Protein AF-A0A1C6BMK8-F1 (afdb_monomer_lite)

Sequence (116 aa):
MISALIILVTLNIQQNPQFNIRFGVPFLPELLAKIIIGIGSIIISYGYLRQLKWGFWGMVVESGYFFLVCITQLIVIETWKVPIGITFYHGLVIIYTFFHHKDFEVFNKGEVKIVK

Radius of gyration: 16.12 Å; chains: 1; bounding box: 50×25×40 Å

Foldseek 3Di:
DVVLVVLVVCLVPADVVQCCVLLVNVVDDSNVVSVVLSVLVVVLCVCVVVLEPSNLVSLLVNLVSQLVSQVCCCVPPPPDNDPVVSNVVSVVSNVVSVVCVCSHPVNVVPDPPPPD

pLDDT: mean 84.8, std 12.3, range [39.19, 95.62]

Structure (mmCIF, N/CA/C/O backbone):
data_AF-A0A1C6BMK8-F1
#
_entry.id   AF-A0A1C6BMK8-F1
#
loop_
_atom_site.group_PDB
_atom_site.id
_atom_site.type_symbol
_atom_site.label_atom_id
_atom_site.label_alt_id
_atom_site.label_comp_id
_atom_site.label_asym_id
_atom_site.label_entity_id
_atom_site.label_seq_id
_atom_site.pdbx_PDB_ins_code
_atom_site.Cartn_x
_atom_site.Cartn_y
_atom_site.Cartn_z
_atom_site.occupancy
_atom_site.B_iso_or_equiv
_atom_site.auth_seq_id
_atom_site.auth_comp_id
_atom_site.auth_asym_id
_atom_site.auth_atom_id
_atom_site.pdbx_PDB_model_num
ATOM 1 N N . MET A 1 1 ? -2.990 6.036 1.483 1.00 74.31 1 MET A N 1
ATOM 2 C CA . MET A 1 1 ? -3.482 7.199 0.694 1.00 74.31 1 MET A CA 1
ATOM 3 C C . MET A 1 1 ? -2.389 7.908 -0.113 1.00 74.31 1 MET A C 1
ATOM 5 O O . MET A 1 1 ? -2.515 7.966 -1.328 1.00 74.31 1 MET A O 1
ATOM 9 N N . ILE A 1 2 ? -1.310 8.419 0.501 1.00 80.19 2 ILE A N 1
ATOM 10 C CA . ILE A 1 2 ? -0.252 9.159 -0.230 1.00 80.19 2 ILE A CA 1
ATOM 11 C C . ILE A 1 2 ? 0.423 8.288 -1.303 1.00 80.19 2 ILE A C 1
ATOM 13 O O . ILE A 1 2 ? 0.576 8.724 -2.441 1.00 80.19 2 ILE A O 1
ATOM 17 N N . SER A 1 3 ? 0.750 7.031 -0.985 1.00 80.56 3 SER A N 1
ATOM 18 C CA . SER A 1 3 ? 1.327 6.089 -1.957 1.00 80.56 3 SER A CA 1
ATOM 19 C C . SER A 1 3 ? 0.418 5.856 -3.167 1.00 80.56 3 SER A C 1
ATOM 21 O O . SER A 1 3 ? 0.907 5.815 -4.290 1.00 80.56 3 SER A O 1
ATOM 23 N N . ALA A 1 4 ? -0.900 5.790 -2.959 1.00 86.44 4 ALA A N 1
ATOM 24 C CA . ALA A 1 4 ? -1.873 5.642 -4.038 1.00 86.44 4 ALA A CA 1
ATOM 25 C C . ALA A 1 4 ? -1.848 6.837 -4.999 1.00 86.44 4 ALA A C 1
ATOM 27 O O . ALA A 1 4 ? -1.821 6.657 -6.212 1.00 86.44 4 ALA A O 1
ATOM 28 N N . LEU A 1 5 ? -1.801 8.058 -4.455 1.00 85.56 5 LEU A N 1
ATOM 29 C CA . LEU A 1 5 ? -1.717 9.280 -5.255 1.00 85.56 5 LEU A CA 1
ATOM 30 C C . LEU A 1 5 ? -0.429 9.312 -6.082 1.00 85.56 5 LEU A C 1
ATOM 32 O O . LEU A 1 5 ? -0.480 9.596 -7.275 1.00 85.56 5 LEU A O 1
ATOM 36 N N . ILE A 1 6 ? 0.709 8.950 -5.482 1.00 85.12 6 ILE A N 1
ATOM 37 C CA . ILE A 1 6 ? 1.991 8.864 -6.198 1.00 85.12 6 ILE A CA 1
ATOM 38 C C . ILE A 1 6 ? 1.901 7.852 -7.350 1.00 85.12 6 ILE A C 1
ATOM 40 O O . ILE A 1 6 ? 2.336 8.141 -8.464 1.00 85.12 6 ILE A O 1
ATOM 44 N N . ILE A 1 7 ? 1.308 6.680 -7.117 1.00 86.56 7 ILE A N 1
ATOM 45 C CA . ILE A 1 7 ? 1.131 5.654 -8.155 1.00 86.56 7 ILE A CA 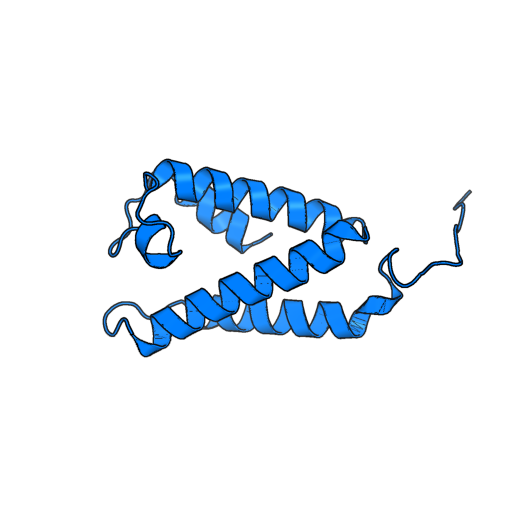1
ATOM 46 C C . ILE A 1 7 ? 0.250 6.176 -9.298 1.00 86.56 7 ILE A C 1
ATOM 48 O O . ILE A 1 7 ? 0.608 6.021 -10.465 1.00 86.56 7 ILE A O 1
ATOM 52 N N . LEU A 1 8 ? -0.860 6.846 -8.982 1.00 86.25 8 LEU A N 1
ATOM 53 C CA . LEU A 1 8 ? -1.785 7.371 -9.989 1.00 86.25 8 LEU A CA 1
ATOM 54 C C . LEU A 1 8 ? -1.187 8.517 -10.816 1.00 86.25 8 LEU A C 1
ATOM 56 O O . LEU A 1 8 ? -1.388 8.572 -12.027 1.00 86.25 8 LEU A O 1
ATOM 60 N N . VAL A 1 9 ? -0.398 9.400 -10.203 1.00 87.62 9 VAL A N 1
ATOM 61 C CA . VAL A 1 9 ? 0.294 10.481 -10.929 1.00 87.62 9 VAL A CA 1
ATOM 62 C C . VAL A 1 9 ? 1.406 9.928 -11.833 1.00 87.62 9 VAL A C 1
ATOM 64 O O . VAL A 1 9 ? 1.743 10.533 -12.847 1.00 87.62 9 VAL A O 1
ATOM 67 N N . THR A 1 10 ? 1.948 8.749 -11.517 1.00 87.94 10 THR A N 1
ATOM 68 C CA . THR A 1 10 ? 3.027 8.105 -12.286 1.00 87.94 10 THR A CA 1
ATOM 69 C C . THR A 1 10 ? 2.552 7.004 -13.244 1.00 87.94 10 THR A C 1
ATOM 71 O O . THR A 1 10 ? 3.373 6.218 -13.733 1.00 87.94 10 THR A O 1
ATOM 74 N N . LEU A 1 11 ? 1.252 6.947 -13.572 1.00 90.31 11 LEU A N 1
ATOM 75 C CA . LEU A 1 11 ? 0.681 5.915 -14.454 1.00 90.31 11 LEU A CA 1
ATOM 76 C C . LEU A 1 11 ? 1.403 5.822 -15.802 1.00 90.31 11 LEU A C 1
ATOM 78 O O . LEU A 1 11 ? 1.805 4.729 -16.198 1.00 90.31 11 LEU A O 1
ATOM 82 N N . ASN A 1 12 ? 1.628 6.964 -16.456 1.00 89.38 12 ASN A N 1
ATOM 83 C CA . ASN A 1 12 ? 2.257 7.029 -17.778 1.00 89.38 12 ASN A CA 1
ATOM 84 C C . ASN A 1 12 ? 3.795 7.127 -17.736 1.00 89.38 12 ASN A C 1
ATOM 86 O O . ASN A 1 12 ? 4.433 7.344 -18.762 1.00 89.38 12 ASN A O 1
ATOM 90 N N . ILE A 1 13 ? 4.404 7.011 -16.552 1.00 88.25 13 ILE A N 1
ATOM 91 C CA . ILE A 1 13 ? 5.859 7.085 -16.382 1.00 88.25 13 ILE A CA 1
ATOM 92 C C . ILE A 1 13 ? 6.400 5.668 -16.257 1.00 88.25 13 ILE A C 1
ATOM 94 O O . ILE A 1 13 ? 6.149 5.000 -15.254 1.00 88.25 13 ILE A O 1
ATOM 98 N N . GLN A 1 14 ? 7.160 5.212 -17.247 1.00 84.12 14 GLN A N 1
ATOM 99 C CA . GLN A 1 14 ? 7.813 3.910 -17.180 1.00 84.12 14 GLN A CA 1
ATOM 100 C C . GLN A 1 14 ? 8.933 3.935 -16.136 1.00 84.12 14 GLN A C 1
ATOM 102 O O . GLN A 1 14 ? 9.771 4.840 -16.126 1.00 84.12 14 GLN A O 1
ATOM 107 N N . GLN A 1 15 ? 8.937 2.954 -15.238 1.00 81.69 15 GLN A N 1
ATOM 108 C CA . GLN A 1 15 ? 9.946 2.862 -14.185 1.00 81.69 15 GLN A CA 1
ATOM 109 C C . GLN A 1 15 ? 11.084 1.915 -14.586 1.00 81.69 15 GLN A C 1
ATOM 111 O O . GLN A 1 15 ? 10.871 0.941 -15.305 1.00 81.69 15 GLN A O 1
ATOM 116 N N . ASN A 1 16 ? 12.301 2.186 -14.102 1.00 81.81 16 ASN A N 1
ATOM 117 C CA . ASN A 1 16 ? 13.441 1.277 -14.245 1.00 81.81 16 ASN A CA 1
ATOM 118 C C . ASN A 1 16 ? 14.073 0.966 -12.870 1.00 81.81 16 ASN A C 1
ATOM 120 O O . ASN A 1 16 ? 14.660 1.872 -12.272 1.00 81.81 16 ASN A O 1
ATOM 124 N N . PRO A 1 17 ? 13.949 -0.261 -12.318 1.00 81.88 17 PRO A N 1
ATOM 125 C CA . PRO A 1 17 ? 13.211 -1.405 -12.877 1.00 81.88 17 PRO A CA 1
ATOM 126 C C . PRO A 1 17 ? 11.691 -1.170 -12.962 1.00 81.88 17 PRO A C 1
ATOM 128 O O . PRO A 1 17 ? 11.175 -0.254 -12.327 1.00 81.88 17 PRO A O 1
ATOM 131 N N . GLN A 1 18 ? 10.974 -1.981 -13.745 1.00 88.69 18 GLN A N 1
ATOM 132 C CA . GLN A 1 18 ? 9.527 -1.818 -13.948 1.00 88.69 18 GLN A CA 1
ATOM 133 C C . GLN A 1 18 ? 8.738 -1.979 -1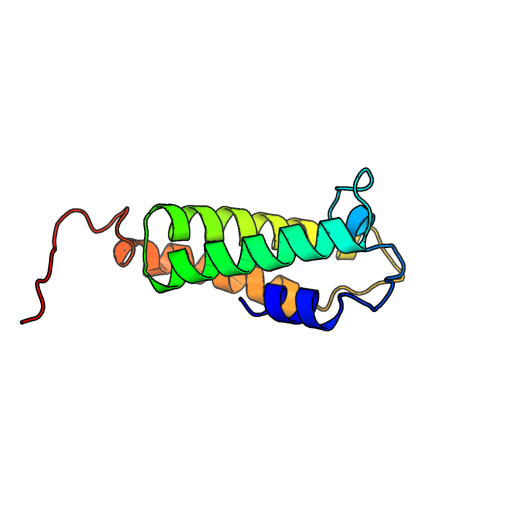2.637 1.00 88.69 18 GLN A C 1
ATOM 135 O O . GLN A 1 18 ? 9.095 -2.781 -11.768 1.00 88.69 18 GLN A O 1
ATOM 140 N N . PHE A 1 19 ? 7.641 -1.229 -12.495 1.00 88.62 19 PHE A N 1
ATOM 141 C CA . PHE A 1 19 ? 6.826 -1.208 -11.272 1.00 88.62 19 PHE A CA 1
ATOM 142 C C . PHE A 1 19 ? 6.270 -2.592 -10.892 1.00 88.62 1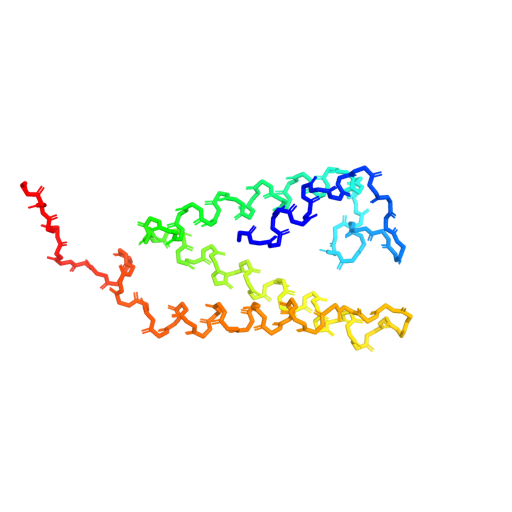9 PHE A C 1
ATOM 144 O O . PHE A 1 19 ? 6.337 -2.996 -9.738 1.00 88.62 19 PHE A O 1
ATOM 151 N N . ASN A 1 20 ? 5.768 -3.359 -11.856 1.00 91.44 20 ASN A N 1
ATOM 152 C CA . ASN A 1 20 ? 5.255 -4.715 -11.635 1.00 91.44 20 ASN A CA 1
ATOM 153 C C . ASN A 1 20 ? 6.321 -5.672 -11.060 1.00 91.44 20 ASN A C 1
ATOM 155 O O . ASN A 1 20 ? 6.022 -6.447 -10.155 1.00 91.44 20 ASN A O 1
ATOM 159 N N . ILE A 1 21 ? 7.570 -5.584 -11.528 1.00 89.12 21 ILE A N 1
ATOM 160 C CA . ILE A 1 21 ? 8.692 -6.394 -11.022 1.00 89.12 21 ILE A CA 1
ATOM 161 C C . ILE A 1 21 ? 9.032 -5.978 -9.589 1.00 89.12 21 ILE A C 1
ATOM 163 O O . ILE A 1 21 ? 9.155 -6.820 -8.702 1.00 89.12 21 ILE A O 1
ATOM 167 N N . ARG A 1 22 ? 9.115 -4.666 -9.345 1.00 85.12 22 ARG A N 1
ATOM 168 C CA . ARG A 1 22 ? 9.384 -4.073 -8.025 1.00 85.12 22 ARG A CA 1
ATOM 169 C C . ARG A 1 22 ? 8.378 -4.485 -6.954 1.00 85.12 22 ARG A C 1
ATOM 171 O O . ARG A 1 22 ? 8.747 -4.586 -5.788 1.00 85.12 22 ARG A O 1
ATOM 178 N N . PHE A 1 23 ? 7.129 -4.693 -7.357 1.00 87.31 23 PHE A N 1
ATOM 179 C CA . PHE A 1 23 ? 6.014 -5.078 -6.495 1.00 87.31 23 PHE A CA 1
ATOM 180 C C . PHE A 1 23 ? 5.739 -6.598 -6.520 1.00 87.31 23 PHE A C 1
ATOM 182 O O . PHE A 1 23 ? 4.744 -7.063 -5.972 1.00 87.31 23 PHE A O 1
ATOM 189 N N . GLY A 1 24 ? 6.615 -7.412 -7.120 1.00 87.56 24 GLY A N 1
ATOM 190 C CA . GLY A 1 24 ? 6.498 -8.876 -7.073 1.00 87.56 24 GLY A CA 1
ATOM 191 C C . GLY A 1 24 ? 5.338 -9.454 -7.892 1.00 87.56 24 GLY A C 1
ATOM 192 O O . GLY A 1 24 ? 4.927 -10.588 -7.662 1.00 87.56 24 GLY A O 1
ATOM 193 N N . VAL A 1 25 ? 4.825 -8.701 -8.867 1.00 91.75 25 VAL A N 1
ATOM 194 C CA . VAL A 1 25 ? 3.760 -9.122 -9.792 1.00 91.75 25 VAL A CA 1
ATOM 195 C C . VAL A 1 25 ? 4.224 -9.065 -11.257 1.00 91.75 25 VAL A C 1
ATOM 197 O O . VAL A 1 25 ? 3.555 -8.459 -12.094 1.00 91.75 25 VAL A O 1
ATOM 200 N N . PRO A 1 26 ? 5.364 -9.693 -11.621 1.00 92.19 26 PRO A N 1
ATOM 201 C CA . PRO A 1 26 ? 5.965 -9.556 -12.954 1.00 92.19 26 PRO A CA 1
ATOM 202 C C . PRO A 1 26 ? 5.077 -10.088 -14.091 1.00 92.19 26 PRO A C 1
ATOM 204 O O . PRO A 1 26 ? 5.258 -9.706 -15.241 1.00 92.19 26 PRO A O 1
ATOM 207 N N . PHE A 1 27 ? 4.103 -10.945 -13.773 1.00 92.31 27 PHE A N 1
ATOM 208 C CA . PHE A 1 27 ? 3.145 -11.507 -14.726 1.00 92.31 27 PHE A CA 1
ATOM 209 C C . PHE A 1 27 ? 2.079 -10.502 -15.199 1.00 92.31 27 PHE A C 1
ATOM 211 O O . PHE A 1 27 ? 1.385 -10.774 -16.176 1.00 92.31 27 PHE A O 1
ATOM 218 N N . LEU A 1 28 ? 1.927 -9.353 -14.526 1.00 93.56 28 LEU A N 1
ATOM 219 C CA . LEU A 1 28 ? 1.007 -8.292 -14.939 1.00 93.56 28 LEU A CA 1
ATOM 220 C C . LEU A 1 28 ? 1.737 -7.200 -15.733 1.00 93.56 28 LEU A C 1
ATOM 222 O O . LEU A 1 28 ? 2.851 -6.824 -15.356 1.00 93.56 28 LEU A O 1
ATOM 226 N N . PRO A 1 29 ? 1.101 -6.608 -16.764 1.00 94.12 29 PRO A N 1
ATOM 227 C CA . PRO A 1 29 ? 1.591 -5.381 -17.386 1.00 94.12 29 PRO A CA 1
ATOM 228 C C . PRO A 1 29 ? 1.761 -4.256 -16.356 1.00 94.12 29 PRO A C 1
ATOM 230 O O . PRO A 1 29 ? 0.919 -4.092 -15.470 1.00 94.12 29 PRO A O 1
ATOM 233 N N . GLU A 1 30 ? 2.811 -3.441 -16.499 1.00 92.50 30 GLU A N 1
ATOM 234 C CA . GLU A 1 30 ? 3.159 -2.386 -15.533 1.00 92.50 30 GLU A CA 1
ATOM 235 C C . GLU A 1 30 ? 1.985 -1.440 -15.239 1.00 92.50 30 GLU A C 1
ATOM 237 O O . GLU A 1 30 ? 1.670 -1.171 -14.079 1.00 92.50 30 GLU A O 1
ATOM 242 N N . LEU A 1 31 ? 1.304 -0.977 -16.292 1.00 93.38 31 LEU A N 1
ATOM 243 C CA . LEU A 1 31 ? 0.154 -0.083 -16.173 1.00 93.38 31 LEU A CA 1
ATOM 244 C C . LEU A 1 31 ? -0.983 -0.726 -15.370 1.00 93.38 31 LEU A C 1
ATOM 246 O O . LEU A 1 31 ? -1.556 -0.089 -14.490 1.00 93.38 31 LEU A O 1
ATOM 250 N N . LEU A 1 32 ? -1.281 -1.999 -15.640 1.00 93.81 32 LEU A N 1
ATOM 251 C CA . LEU A 1 32 ? -2.349 -2.718 -14.953 1.00 93.81 32 LEU A CA 1
ATOM 252 C C . LEU A 1 32 ? -2.008 -2.924 -13.471 1.00 93.81 32 LEU A C 1
ATOM 254 O O . LEU A 1 32 ? -2.857 -2.688 -12.613 1.00 93.81 32 LEU A O 1
ATOM 258 N N . ALA A 1 33 ? -0.758 -3.279 -13.162 1.00 93.81 33 ALA A N 1
ATOM 259 C CA . ALA A 1 33 ? -0.283 -3.400 -11.786 1.00 93.81 33 ALA A CA 1
ATOM 260 C C . ALA A 1 33 ? -0.421 -2.073 -11.016 1.00 93.81 33 ALA A C 1
ATOM 262 O O . ALA A 1 33 ? -0.931 -2.066 -9.895 1.00 93.81 33 ALA A O 1
ATOM 263 N N . LYS A 1 34 ? -0.040 -0.941 -11.627 1.00 93.31 34 LYS A N 1
ATOM 264 C CA . LYS A 1 34 ? -0.209 0.394 -11.024 1.00 93.31 34 LYS A CA 1
ATOM 265 C C . LYS A 1 34 ? -1.672 0.733 -10.764 1.00 93.31 34 LYS A C 1
ATOM 267 O O . LYS A 1 34 ? -1.989 1.224 -9.686 1.00 93.31 34 LYS A O 1
ATOM 272 N N . ILE A 1 35 ? -2.559 0.469 -11.724 1.00 93.75 35 ILE A N 1
ATOM 273 C CA . ILE A 1 35 ? -3.994 0.744 -11.578 1.00 93.75 35 ILE A CA 1
ATOM 274 C C . ILE A 1 35 ? -4.582 -0.082 -10.431 1.00 93.75 35 ILE A C 1
ATOM 276 O O . ILE A 1 35 ? -5.236 0.479 -9.555 1.00 93.75 35 ILE A O 1
ATOM 280 N N . ILE A 1 36 ? -4.315 -1.391 -10.398 1.00 93.88 36 ILE A N 1
ATOM 281 C CA . ILE A 1 36 ? -4.847 -2.293 -9.367 1.00 93.88 36 ILE A CA 1
ATOM 282 C C . ILE A 1 36 ? -4.351 -1.879 -7.981 1.00 93.88 36 ILE A C 1
ATOM 284 O O . ILE A 1 36 ? -5.160 -1.714 -7.068 1.00 93.88 36 ILE A O 1
ATOM 288 N N . ILE A 1 37 ? -3.040 -1.674 -7.827 1.00 93.00 37 ILE A N 1
ATOM 289 C CA . ILE A 1 37 ? -2.451 -1.298 -6.537 1.00 93.00 37 ILE A CA 1
ATOM 290 C C . ILE A 1 37 ? -2.944 0.092 -6.121 1.00 93.00 37 ILE A C 1
ATOM 292 O O . ILE A 1 37 ? -3.394 0.262 -4.994 1.00 93.00 37 ILE A O 1
ATOM 296 N N . GLY A 1 38 ? -2.951 1.071 -7.029 1.00 93.31 38 GLY A N 1
ATOM 297 C CA . GLY A 1 38 ? -3.416 2.429 -6.745 1.00 93.31 38 GLY A CA 1
ATOM 298 C C . GLY A 1 38 ? -4.885 2.489 -6.314 1.00 93.31 38 GLY A C 1
ATOM 299 O O . GLY A 1 38 ? -5.200 3.109 -5.298 1.00 93.31 38 GLY A O 1
ATOM 300 N N . ILE A 1 39 ? -5.786 1.818 -7.039 1.00 94.00 39 ILE A N 1
ATOM 301 C CA . ILE A 1 39 ? -7.214 1.755 -6.684 1.00 94.00 39 ILE A CA 1
ATOM 302 C C . ILE A 1 39 ? -7.409 0.982 -5.376 1.00 94.00 39 ILE A C 1
ATOM 304 O O . ILE A 1 39 ? -8.136 1.449 -4.497 1.00 94.00 39 ILE A O 1
ATOM 308 N N . GLY A 1 40 ? -6.736 -0.161 -5.212 1.00 94.56 40 GLY A N 1
ATOM 309 C CA . GLY A 1 40 ? -6.791 -0.957 -3.985 1.00 94.56 40 GLY A CA 1
ATOM 310 C C . GLY A 1 40 ? -6.394 -0.143 -2.754 1.00 94.56 40 GLY A C 1
ATOM 311 O O . GLY A 1 40 ? -7.132 -0.108 -1.770 1.00 94.56 40 GLY A O 1
ATOM 312 N N . SER A 1 41 ? -5.297 0.608 -2.850 1.00 94.31 41 SER A N 1
ATOM 313 C CA . SER A 1 41 ? -4.834 1.517 -1.801 1.00 94.31 41 SER A CA 1
ATOM 314 C C . SER A 1 41 ? -5.849 2.613 -1.456 1.00 94.31 41 SER A C 1
ATOM 316 O O . SER A 1 41 ? -5.973 2.994 -0.290 1.00 94.31 41 SER A O 1
ATOM 318 N N . ILE A 1 42 ? -6.592 3.145 -2.435 1.00 94.62 42 ILE A N 1
ATOM 319 C CA . ILE A 1 42 ? -7.662 4.128 -2.180 1.00 94.62 42 ILE A CA 1
ATOM 320 C C . ILE A 1 42 ? -8.815 3.482 -1.417 1.00 94.62 42 ILE A C 1
ATOM 322 O O . ILE A 1 42 ? -9.275 4.050 -0.427 1.00 94.62 42 ILE A O 1
ATOM 326 N N . ILE A 1 43 ? -9.258 2.299 -1.845 1.00 95.38 43 ILE A N 1
ATOM 327 C CA . ILE A 1 43 ? -10.351 1.568 -1.193 1.00 95.38 43 ILE A CA 1
ATOM 328 C C . ILE A 1 43 ? -9.986 1.277 0.266 1.00 95.38 43 ILE A C 1
ATOM 330 O O . ILE A 1 43 ? -10.760 1.595 1.168 1.00 95.38 43 ILE A O 1
ATOM 334 N N . ILE A 1 44 ? -8.784 0.750 0.514 1.00 95.62 44 ILE A N 1
ATOM 335 C CA . ILE A 1 44 ? -8.282 0.485 1.869 1.00 95.62 44 ILE A CA 1
ATOM 336 C C . ILE A 1 44 ? -8.219 1.775 2.689 1.00 95.62 44 ILE A C 1
ATOM 338 O O . ILE A 1 44 ? -8.720 1.814 3.813 1.00 95.62 44 ILE A O 1
ATOM 342 N N . SER A 1 45 ? -7.685 2.854 2.110 1.00 94.38 45 SER A N 1
ATOM 343 C CA . SER A 1 45 ? -7.616 4.159 2.777 1.00 94.38 45 SER A CA 1
ATOM 344 C C . SER A 1 45 ? -9.003 4.685 3.156 1.00 94.38 45 SER A C 1
ATOM 346 O O . SER A 1 45 ? -9.167 5.219 4.250 1.00 94.38 45 SER A O 1
ATOM 348 N N . TYR A 1 46 ? -10.012 4.511 2.298 1.00 94.56 46 TYR A N 1
ATOM 349 C CA . TYR A 1 46 ? -11.393 4.885 2.609 1.00 94.56 46 TYR A CA 1
ATOM 350 C C . TYR A 1 46 ? -11.928 4.102 3.812 1.00 94.56 46 TYR A C 1
ATOM 352 O O . TYR A 1 46 ? -12.450 4.702 4.751 1.00 94.56 46 TYR A O 1
ATOM 360 N N . GLY A 1 47 ? -11.757 2.777 3.819 1.00 93.44 47 GLY A N 1
ATOM 361 C CA . GLY A 1 47 ? -12.174 1.945 4.948 1.00 93.44 47 GLY A CA 1
ATOM 362 C C . GLY A 1 47 ? -11.462 2.323 6.243 1.00 93.44 47 GLY A C 1
ATOM 363 O O . GLY A 1 47 ? -12.082 2.351 7.303 1.00 93.44 47 GLY A O 1
ATOM 364 N N . TYR A 1 48 ? -10.173 2.643 6.151 1.00 94.06 48 TYR A N 1
ATOM 365 C CA . TYR A 1 48 ? -9.351 3.058 7.281 1.00 94.06 48 TYR A CA 1
ATOM 366 C C . TYR A 1 48 ? -9.800 4.401 7.867 1.00 94.06 48 TYR A C 1
ATOM 368 O O . TYR A 1 48 ? -9.982 4.507 9.076 1.00 94.06 48 TYR A O 1
ATOM 376 N N . LEU A 1 49 ? -10.058 5.407 7.022 1.00 92.56 49 LEU A N 1
ATOM 377 C CA . LEU A 1 49 ? -10.579 6.715 7.448 1.00 92.56 49 LEU A CA 1
ATOM 378 C C . LEU A 1 49 ? -11.975 6.613 8.070 1.00 92.56 49 LEU A C 1
ATOM 380 O O . LEU A 1 49 ? -12.315 7.379 8.965 1.00 92.56 49 LEU A O 1
ATOM 384 N N . ARG A 1 50 ? -12.778 5.656 7.604 1.00 92.94 50 ARG A N 1
ATOM 385 C CA . ARG A 1 50 ? -14.083 5.315 8.180 1.00 92.94 50 ARG A CA 1
ATOM 386 C C . ARG A 1 50 ? -13.982 4.417 9.418 1.00 92.94 50 ARG A C 1
ATOM 388 O O . ARG A 1 50 ? -15.019 4.016 9.928 1.00 92.94 50 ARG A O 1
ATOM 395 N N . GLN A 1 51 ? -12.770 4.085 9.873 1.00 91.81 51 GLN A N 1
ATOM 396 C CA . GLN A 1 51 ? -12.509 3.233 11.039 1.00 91.81 51 GLN A CA 1
ATOM 397 C C . GLN A 1 51 ? -13.147 1.834 10.946 1.00 91.81 51 GLN A C 1
ATOM 399 O O . GLN A 1 51 ? -13.360 1.158 11.953 1.00 91.81 51 GLN A O 1
ATOM 404 N N . LEU A 1 52 ? -13.409 1.360 9.724 1.00 91.31 52 LEU A N 1
ATOM 405 C CA . LEU A 1 52 ? -14.096 0.095 9.484 1.00 91.31 52 LEU A CA 1
ATOM 406 C C . LEU A 1 52 ? -13.197 -1.093 9.822 1.00 91.31 52 LEU A C 1
ATOM 408 O O . LEU A 1 52 ? -11.978 -1.054 9.625 1.00 91.31 52 LEU A O 1
ATOM 412 N N . LYS A 1 53 ? -13.810 -2.215 10.216 1.00 90.88 53 LYS A N 1
ATOM 413 C CA . LYS A 1 53 ? -13.082 -3.468 10.496 1.00 90.88 53 LYS A CA 1
ATOM 414 C C . LYS A 1 53 ? -12.147 -3.890 9.358 1.00 90.88 53 LYS A C 1
ATOM 416 O O . LYS A 1 53 ? -11.003 -4.262 9.606 1.00 90.88 53 LYS A O 1
ATOM 421 N N . TRP A 1 54 ? -12.632 -3.870 8.119 1.00 92.00 54 TRP A N 1
ATOM 422 C CA . TRP A 1 54 ? -11.826 -4.257 6.958 1.00 92.00 54 TRP A CA 1
ATOM 423 C C . TRP A 1 54 ? -10.793 -3.186 6.588 1.00 92.00 54 TRP A C 1
ATOM 425 O O . TRP A 1 54 ? -9.749 -3.524 6.043 1.00 92.00 54 TRP A O 1
ATOM 435 N N . GLY A 1 55 ? -11.050 -1.920 6.932 1.00 93.00 55 GLY A N 1
ATOM 436 C CA . GLY A 1 55 ? -10.106 -0.819 6.765 1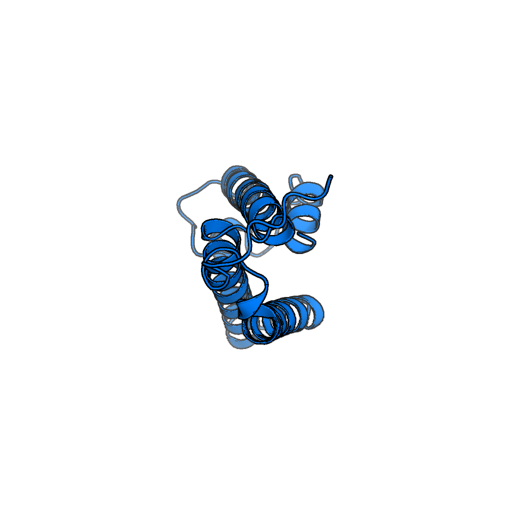.00 93.00 55 GLY A CA 1
ATOM 437 C C . GLY A 1 55 ? -8.883 -0.958 7.665 1.00 93.00 55 GLY A C 1
ATOM 438 O O . GLY A 1 55 ? -7.764 -0.771 7.199 1.00 93.00 55 GLY A O 1
ATOM 439 N N . PHE A 1 56 ? -9.087 -1.366 8.923 1.00 93.81 56 PHE A N 1
ATOM 440 C CA . PHE A 1 56 ? -8.000 -1.679 9.857 1.00 93.81 56 PHE A CA 1
ATOM 441 C C . PHE A 1 56 ? -7.074 -2.764 9.296 1.00 93.81 56 PHE A C 1
ATOM 443 O O . PHE A 1 56 ? -5.885 -2.532 9.087 1.00 93.81 56 PHE A O 1
ATOM 450 N N . TRP A 1 57 ? -7.628 -3.948 9.008 1.00 93.69 57 TRP A N 1
ATOM 451 C CA . TRP A 1 57 ? -6.838 -5.082 8.522 1.00 93.69 57 TRP A CA 1
ATOM 452 C C . TRP A 1 57 ? -6.239 -4.816 7.144 1.00 93.69 57 TRP A C 1
ATOM 454 O O . TRP A 1 57 ? -5.087 -5.170 6.906 1.00 93.69 57 TRP A O 1
ATOM 464 N N . GLY A 1 58 ? -6.994 -4.151 6.268 1.00 94.81 58 GLY A N 1
ATOM 465 C CA . GLY A 1 58 ? -6.514 -3.716 4.964 1.00 94.81 58 GLY A CA 1
ATOM 466 C C . GLY A 1 58 ? -5.287 -2.822 5.092 1.00 94.81 58 GLY A C 1
ATOM 467 O O . GLY A 1 58 ? -4.287 -3.101 4.445 1.00 94.81 58 GLY A O 1
ATOM 468 N N . MET A 1 59 ? -5.321 -1.812 5.967 1.00 95.06 59 MET A N 1
ATOM 469 C CA . MET A 1 59 ? -4.191 -0.898 6.149 1.00 95.06 59 MET A CA 1
ATOM 470 C C . MET A 1 59 ? -2.978 -1.604 6.761 1.00 95.06 59 MET A C 1
ATOM 472 O O . MET A 1 59 ? -1.861 -1.377 6.313 1.00 95.06 59 MET A O 1
ATOM 476 N N . VAL A 1 60 ? -3.170 -2.493 7.742 1.00 94.62 60 VAL A N 1
ATOM 477 C CA . VAL A 1 60 ? -2.059 -3.272 8.322 1.00 94.62 60 VAL A CA 1
ATOM 478 C C . VAL A 1 60 ? -1.375 -4.127 7.253 1.00 94.62 60 VAL A C 1
ATOM 480 O O . VAL A 1 60 ? -0.148 -4.113 7.148 1.00 94.62 60 VAL A O 1
ATOM 483 N N . VAL A 1 61 ? -2.154 -4.847 6.439 1.00 95.06 61 VAL A N 1
ATOM 484 C CA . VAL A 1 61 ? -1.620 -5.695 5.361 1.00 95.06 61 VAL A CA 1
ATOM 485 C C . VAL A 1 61 ? -0.970 -4.849 4.270 1.00 95.06 61 VAL A C 1
ATOM 487 O O . VAL A 1 61 ? 0.146 -5.151 3.857 1.00 95.06 61 VAL A O 1
ATOM 490 N N . GLU A 1 62 ? -1.633 -3.781 3.827 1.00 93.19 62 GLU A N 1
ATOM 491 C CA . GLU A 1 62 ? -1.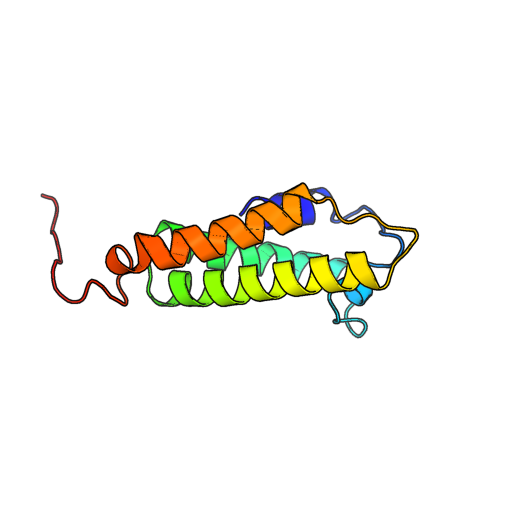117 -2.869 2.807 1.00 93.19 62 GLU A CA 1
ATOM 492 C C . GLU A 1 62 ? 0.200 -2.238 3.261 1.00 93.19 62 GLU A C 1
ATOM 494 O O . GLU A 1 62 ? 1.215 -2.384 2.582 1.00 93.19 62 GLU A O 1
ATOM 499 N N . SER A 1 63 ? 0.220 -1.573 4.417 1.00 93.31 63 SER A N 1
ATOM 500 C CA . SER A 1 63 ? 1.429 -0.921 4.915 1.00 93.31 63 SER A CA 1
ATOM 501 C C . SER A 1 63 ? 2.542 -1.917 5.207 1.00 93.31 63 SER A C 1
ATOM 503 O O . SER A 1 63 ? 3.697 -1.621 4.911 1.00 93.31 63 SER A O 1
ATOM 505 N N . GLY A 1 64 ? 2.219 -3.110 5.71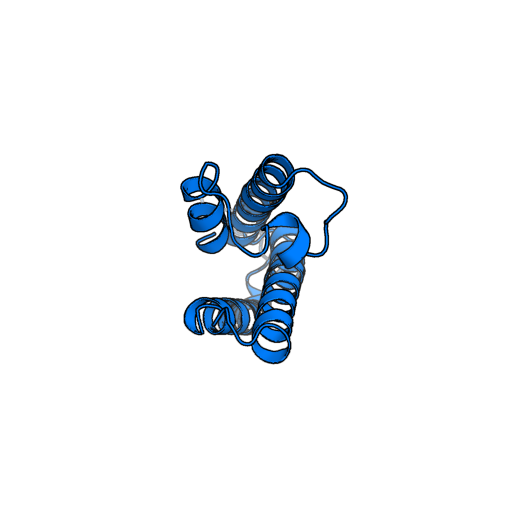4 1.00 93.62 64 GLY A N 1
ATOM 506 C CA . GLY A 1 64 ? 3.194 -4.187 5.884 1.00 93.62 64 GLY A CA 1
ATOM 507 C C . GLY A 1 64 ? 3.813 -4.616 4.553 1.00 93.62 64 GLY A C 1
ATOM 508 O O . GLY A 1 64 ? 5.034 -4.692 4.431 1.00 93.62 64 GLY A O 1
ATOM 509 N N . TYR A 1 65 ? 2.988 -4.821 3.527 1.00 91.94 65 TYR A N 1
ATOM 510 C CA . TYR A 1 65 ? 3.446 -5.164 2.183 1.00 91.94 65 TYR A CA 1
ATOM 511 C C . TYR A 1 65 ? 4.321 -4.062 1.570 1.00 91.94 65 TYR A C 1
ATOM 513 O O . TYR A 1 65 ? 5.430 -4.346 1.119 1.00 91.94 65 TYR A O 1
ATOM 521 N N . PHE A 1 66 ? 3.886 -2.800 1.608 1.00 89.62 66 PHE A N 1
ATOM 522 C CA . PHE A 1 66 ? 4.685 -1.680 1.103 1.00 89.62 66 PHE A CA 1
ATOM 523 C C . PHE A 1 66 ? 6.000 -1.519 1.871 1.00 89.62 66 PHE A C 1
ATOM 525 O O . PHE A 1 66 ? 7.033 -1.256 1.256 1.00 89.62 66 PHE A O 1
ATOM 532 N N . PHE A 1 67 ? 5.982 -1.695 3.193 1.00 90.06 67 PHE A N 1
ATOM 533 C CA . PHE A 1 67 ? 7.184 -1.658 4.019 1.00 90.06 67 PHE A CA 1
ATOM 534 C C . PHE A 1 67 ? 8.180 -2.746 3.599 1.00 90.06 67 PHE A C 1
ATOM 536 O O . PHE A 1 67 ? 9.346 -2.438 3.356 1.00 90.06 67 PHE A O 1
ATOM 543 N N . LEU A 1 68 ? 7.719 -3.990 3.425 1.00 89.06 68 LEU A N 1
ATOM 544 C CA . LEU A 1 68 ? 8.556 -5.097 2.955 1.00 89.06 68 LEU A CA 1
ATOM 545 C C . LEU A 1 68 ? 9.127 -4.830 1.563 1.00 89.06 68 LEU A C 1
ATOM 547 O O . LEU A 1 68 ? 10.334 -4.952 1.376 1.00 89.06 68 LEU A O 1
ATOM 551 N N . VAL A 1 69 ? 8.296 -4.391 0.614 1.00 88.06 69 VAL A N 1
ATOM 552 C CA . VAL A 1 69 ? 8.737 -4.023 -0.741 1.00 88.06 69 VAL A CA 1
ATOM 553 C C . VAL A 1 69 ? 9.837 -2.957 -0.684 1.00 88.06 69 VAL A C 1
ATOM 555 O O . VAL A 1 69 ? 10.863 -3.094 -1.350 1.00 88.06 69 VAL A O 1
ATOM 558 N N . CYS A 1 70 ? 9.669 -1.925 0.146 1.00 85.25 70 CYS A N 1
ATOM 559 C CA . CYS A 1 70 ? 10.664 -0.867 0.306 1.00 85.25 70 CYS A CA 1
ATOM 560 C C . CYS A 1 70 ? 11.979 -1.379 0.913 1.00 85.25 70 CYS A C 1
ATOM 562 O O . CYS A 1 70 ? 13.053 -1.007 0.442 1.00 85.25 70 CYS A O 1
ATOM 564 N N . ILE A 1 71 ? 11.910 -2.237 1.935 1.00 85.25 71 ILE A N 1
ATOM 565 C CA . ILE A 1 71 ? 13.092 -2.827 2.577 1.00 85.25 71 ILE A CA 1
ATOM 566 C C . ILE A 1 71 ? 13.829 -3.763 1.616 1.00 85.25 71 ILE A C 1
ATOM 568 O O . ILE A 1 71 ? 15.047 -3.659 1.483 1.00 85.25 71 ILE A O 1
ATOM 572 N N . THR A 1 72 ? 13.118 -4.633 0.896 1.00 84.50 72 THR A N 1
ATOM 573 C CA . THR A 1 72 ? 13.726 -5.519 -0.106 1.00 84.50 72 THR A CA 1
ATOM 574 C C . THR A 1 72 ? 14.442 -4.714 -1.182 1.00 84.50 72 THR A C 1
ATOM 576 O O . THR A 1 72 ? 15.576 -5.029 -1.527 1.00 84.50 72 THR A O 1
ATOM 579 N N . GLN A 1 73 ? 13.826 -3.644 -1.681 1.00 79.94 73 GLN A N 1
ATOM 580 C CA . GLN A 1 73 ? 14.461 -2.782 -2.676 1.00 79.94 73 GLN A CA 1
ATOM 581 C C . GLN A 1 73 ? 15.686 -2.047 -2.114 1.00 79.94 73 GLN A C 1
ATOM 583 O O . GLN A 1 73 ? 16.688 -1.959 -2.814 1.00 79.94 73 GLN A O 1
ATOM 588 N N . LEU A 1 74 ? 15.648 -1.585 -0.858 1.00 79.38 74 LEU A N 1
ATOM 589 C CA . LEU A 1 74 ? 16.794 -0.945 -0.200 1.00 79.38 74 LEU A CA 1
ATOM 590 C C . LEU A 1 74 ? 17.998 -1.891 -0.053 1.00 79.38 74 LEU A C 1
ATOM 592 O O . LEU A 1 74 ? 19.136 -1.442 -0.152 1.00 79.38 74 LEU A O 1
ATOM 596 N N . ILE A 1 75 ? 17.748 -3.178 0.200 1.00 81.00 75 ILE A N 1
ATOM 597 C CA . ILE A 1 75 ? 18.796 -4.187 0.411 1.00 81.00 75 ILE A CA 1
ATOM 598 C C . ILE A 1 75 ? 19.338 -4.725 -0.921 1.00 81.00 75 ILE A C 1
ATOM 600 O O . ILE A 1 75 ? 20.533 -4.971 -1.037 1.00 81.00 75 ILE A O 1
ATOM 604 N N . VAL A 1 76 ? 18.466 -4.945 -1.909 1.00 76.00 76 VAL A N 1
ATOM 605 C CA . VAL A 1 76 ? 18.796 -5.713 -3.124 1.00 76.00 76 VAL A CA 1
ATOM 606 C C . VAL A 1 76 ? 19.132 -4.820 -4.324 1.00 76.00 76 VAL A C 1
ATOM 608 O O . VAL A 1 76 ? 19.876 -5.243 -5.205 1.00 76.00 76 VAL A O 1
ATOM 611 N N . ILE A 1 77 ? 18.597 -3.596 -4.401 1.00 69.19 77 ILE A N 1
ATOM 612 C CA . ILE A 1 77 ? 18.731 -2.735 -5.587 1.00 69.19 77 ILE A CA 1
ATOM 613 C C . ILE A 1 77 ? 19.681 -1.570 -5.286 1.00 69.19 77 ILE A C 1
ATOM 615 O O . ILE A 1 77 ? 19.259 -0.494 -4.872 1.00 69.19 77 ILE A O 1
ATOM 619 N N . GLU A 1 78 ? 20.975 -1.760 -5.560 1.00 60.88 78 GLU A N 1
ATOM 620 C CA . GLU A 1 78 ? 22.027 -0.758 -5.297 1.00 60.88 78 GLU A CA 1
ATOM 621 C C . GLU A 1 78 ? 21.796 0.590 -6.004 1.00 60.88 78 GLU A C 1
ATOM 623 O O . GLU A 1 78 ? 22.141 1.652 -5.484 1.00 60.88 78 GLU A O 1
ATOM 628 N N . THR A 1 79 ? 21.192 0.566 -7.195 1.00 60.91 79 THR A N 1
ATOM 629 C CA . THR A 1 79 ? 21.005 1.754 -8.042 1.00 60.91 79 THR A CA 1
ATOM 630 C C . THR A 1 79 ? 19.754 2.560 -7.709 1.00 60.91 79 THR A C 1
ATOM 632 O O . THR A 1 79 ? 19.626 3.702 -8.155 1.00 60.91 79 THR A O 1
ATOM 635 N N . TRP A 1 80 ? 18.826 2.005 -6.925 1.00 57.62 80 TRP A N 1
ATOM 636 C CA . TRP A 1 80 ? 17.548 2.643 -6.636 1.00 57.62 80 TRP A CA 1
ATOM 637 C C . TRP A 1 80 ? 17.358 2.782 -5.131 1.00 57.62 80 TRP A C 1
ATOM 639 O O . TRP A 1 80 ? 16.851 1.897 -4.448 1.00 57.62 80 TRP A O 1
ATOM 649 N N . LYS A 1 81 ? 17.742 3.949 -4.605 1.00 59.59 81 LYS A N 1
ATOM 650 C CA . LYS A 1 81 ? 17.396 4.330 -3.238 1.00 59.59 81 LYS A CA 1
ATOM 651 C C . LYS A 1 81 ? 15.899 4.598 -3.202 1.00 59.59 81 LYS A C 1
ATOM 653 O O . LYS A 1 81 ? 15.454 5.679 -3.589 1.00 59.59 81 LYS A O 1
ATOM 658 N N . VAL A 1 82 ? 15.119 3.615 -2.754 1.00 62.38 82 VAL A N 1
ATOM 659 C CA . VAL A 1 82 ? 13.732 3.861 -2.344 1.00 62.38 82 VAL A CA 1
ATOM 660 C C . VAL A 1 82 ? 13.726 5.103 -1.457 1.00 62.38 82 VAL A C 1
ATOM 662 O O . VAL A 1 82 ? 14.592 5.212 -0.580 1.00 62.38 82 VAL A O 1
ATOM 665 N N . PRO A 1 83 ? 12.798 6.054 -1.656 1.00 66.88 83 PRO A N 1
ATOM 666 C CA . PRO A 1 83 ? 12.726 7.213 -0.789 1.00 66.88 83 PRO A CA 1
ATOM 667 C C . PRO A 1 83 ? 12.530 6.725 0.646 1.00 66.88 83 PRO A C 1
ATOM 669 O O . PRO A 1 83 ? 11.465 6.209 0.981 1.00 66.88 83 PRO A O 1
ATOM 672 N N . ILE A 1 84 ? 13.548 6.894 1.494 1.00 71.19 84 ILE A N 1
ATOM 673 C CA . ILE A 1 84 ? 13.524 6.504 2.915 1.00 71.19 84 ILE A CA 1
ATOM 674 C C . ILE A 1 84 ? 12.258 7.030 3.610 1.00 71.19 84 ILE A C 1
ATOM 676 O O . ILE A 1 84 ? 11.694 6.359 4.472 1.00 71.19 84 ILE A O 1
ATOM 680 N N . GLY A 1 85 ? 11.758 8.190 3.169 1.00 74.81 85 GLY A N 1
ATOM 681 C CA . GLY A 1 85 ? 10.502 8.765 3.641 1.00 74.81 85 GLY A CA 1
ATOM 682 C C . GLY A 1 85 ? 9.269 7.878 3.421 1.00 74.81 85 GLY A C 1
ATOM 683 O O . GLY A 1 85 ? 8.406 7.846 4.290 1.00 74.81 85 GLY A O 1
ATOM 684 N N . ILE A 1 86 ? 9.181 7.118 2.322 1.00 79.75 86 ILE A N 1
ATOM 685 C CA . ILE A 1 86 ? 8.055 6.199 2.068 1.00 79.75 86 ILE A CA 1
ATOM 686 C C . ILE A 1 86 ? 8.137 4.983 2.996 1.00 79.75 86 ILE A C 1
ATOM 688 O O . ILE A 1 86 ? 7.122 4.584 3.568 1.00 79.75 86 ILE A O 1
ATOM 692 N N . THR A 1 87 ? 9.334 4.431 3.205 1.00 82.75 87 THR A N 1
ATOM 693 C CA . THR A 1 87 ? 9.549 3.328 4.156 1.00 82.75 87 THR A CA 1
ATOM 694 C C . THR A 1 87 ? 9.161 3.747 5.572 1.00 82.75 87 THR A C 1
ATOM 696 O O . THR A 1 87 ? 8.412 3.046 6.252 1.00 82.75 87 THR A O 1
ATOM 699 N N . PHE A 1 88 ? 9.626 4.923 6.002 1.00 86.75 88 PHE A N 1
ATOM 700 C CA . PHE A 1 88 ? 9.320 5.463 7.324 1.00 86.75 88 PHE A CA 1
ATOM 701 C C . PHE A 1 88 ? 7.829 5.776 7.484 1.00 86.75 88 PHE A C 1
ATOM 703 O O . PHE A 1 88 ? 7.248 5.466 8.521 1.00 86.75 88 PHE A O 1
ATOM 710 N N . TYR A 1 89 ? 7.186 6.311 6.439 1.00 88.62 89 TYR A N 1
ATOM 711 C CA . TYR A 1 89 ? 5.746 6.560 6.421 1.00 88.62 89 TYR A CA 1
ATOM 712 C C . TYR A 1 89 ? 4.943 5.286 6.700 1.00 88.62 89 TYR A C 1
ATOM 714 O O . TYR A 1 89 ? 4.099 5.290 7.591 1.00 88.62 89 TYR A O 1
ATOM 722 N N . HIS A 1 90 ? 5.229 4.182 6.004 1.00 89.69 90 HIS A N 1
ATOM 723 C CA . HIS A 1 90 ? 4.507 2.925 6.236 1.00 89.69 90 HIS A CA 1
ATOM 724 C C . HIS A 1 90 ? 4.776 2.339 7.624 1.00 89.69 90 HIS A C 1
ATOM 726 O O . HIS A 1 90 ? 3.843 1.862 8.266 1.00 89.69 90 HIS A O 1
ATOM 732 N N . GLY A 1 91 ? 6.003 2.459 8.139 1.00 89.88 91 GLY A N 1
ATOM 733 C CA . GLY A 1 91 ? 6.311 2.089 9.524 1.00 89.88 91 GLY A CA 1
ATOM 734 C C . GLY A 1 91 ? 5.492 2.890 10.544 1.00 89.88 91 GLY A C 1
ATOM 735 O O . GLY A 1 91 ? 4.876 2.310 11.439 1.00 89.88 91 GLY A O 1
ATOM 736 N N . LEU A 1 92 ? 5.411 4.213 10.377 1.00 92.94 92 LEU A N 1
ATOM 737 C CA . LEU A 1 92 ? 4.596 5.079 11.234 1.00 92.94 92 LEU A CA 1
ATOM 738 C C . LEU A 1 92 ? 3.104 4.766 11.138 1.00 92.94 92 LEU A C 1
ATOM 740 O O . LEU A 1 92 ? 2.432 4.762 12.165 1.00 92.94 92 LEU A O 1
ATOM 744 N N . VAL A 1 93 ? 2.582 4.491 9.941 1.00 93.06 93 VAL A N 1
ATOM 745 C CA . VAL A 1 93 ? 1.170 4.121 9.755 1.00 93.06 93 VAL A CA 1
ATOM 746 C C . VAL A 1 93 ? 0.854 2.832 10.505 1.00 93.06 93 VAL A C 1
ATOM 748 O O . VAL A 1 93 ? -0.164 2.777 11.192 1.00 93.06 93 VAL A O 1
ATOM 751 N N . ILE A 1 94 ? 1.727 1.823 10.445 1.00 93.06 94 ILE A N 1
ATOM 752 C CA . ILE A 1 94 ? 1.554 0.575 11.202 1.00 93.06 94 ILE A CA 1
ATOM 753 C C . ILE A 1 94 ? 1.519 0.873 12.704 1.00 93.06 94 ILE A C 1
ATOM 755 O O . ILE A 1 94 ? 0.572 0.479 13.384 1.00 93.06 94 ILE A O 1
ATOM 759 N N . ILE A 1 95 ? 2.510 1.612 13.212 1.00 94.56 95 ILE A N 1
ATOM 760 C CA . ILE A 1 95 ? 2.595 1.989 14.629 1.00 94.56 95 ILE A CA 1
ATOM 761 C C . ILE A 1 95 ? 1.327 2.735 15.054 1.00 94.56 95 ILE A C 1
ATOM 763 O O . ILE A 1 95 ? 0.653 2.318 15.993 1.00 94.56 95 ILE A O 1
ATOM 767 N N . TYR A 1 96 ? 0.956 3.793 14.334 1.00 93.88 96 TYR A N 1
ATOM 768 C CA . TYR A 1 96 ? -0.231 4.593 14.620 1.00 93.88 96 TYR A CA 1
ATOM 769 C C . TYR A 1 96 ? -1.503 3.739 14.631 1.00 93.88 96 TYR A C 1
ATOM 771 O O . TYR A 1 96 ? -2.299 3.850 15.563 1.00 93.88 96 TYR A O 1
ATOM 779 N N . THR A 1 97 ? -1.652 2.847 13.646 1.00 92.88 97 THR A N 1
ATOM 780 C CA . THR A 1 97 ? -2.791 1.927 13.530 1.00 92.88 97 THR A CA 1
ATOM 781 C C . THR A 1 97 ? -2.906 1.023 14.751 1.00 92.88 97 THR A C 1
ATOM 783 O O . THR A 1 97 ? -4.004 0.837 15.269 1.00 92.88 97 THR A O 1
ATOM 786 N N . PHE A 1 98 ? -1.788 0.498 15.257 1.00 92.94 98 PHE A N 1
ATOM 787 C CA . PHE A 1 98 ? -1.796 -0.322 16.467 1.00 92.94 98 PHE A CA 1
ATOM 788 C C . PHE A 1 98 ? -1.996 0.494 17.746 1.00 92.94 98 PHE A C 1
ATOM 790 O O . PHE A 1 98 ? -2.671 0.012 18.646 1.00 92.94 98 PHE A O 1
ATOM 797 N N . PHE A 1 99 ? -1.486 1.724 17.845 1.00 94.00 99 PHE A N 1
ATOM 798 C CA . PHE A 1 99 ? -1.733 2.584 19.012 1.00 94.00 99 PHE A CA 1
ATOM 799 C C . PHE A 1 99 ? -3.198 3.032 19.113 1.00 94.00 99 PHE A C 1
ATOM 801 O O . PHE A 1 99 ? -3.761 3.051 20.205 1.00 94.00 99 PHE A O 1
ATOM 808 N N . HIS A 1 100 ? -3.826 3.330 17.976 1.00 90.81 100 HIS A N 1
ATOM 809 C CA . HIS A 1 100 ? -5.217 3.788 17.885 1.00 90.81 100 HIS A CA 1
ATOM 810 C C . HIS A 1 100 ? -6.180 2.649 17.543 1.00 90.81 100 HIS A C 1
ATOM 812 O O . HIS A 1 100 ? -7.297 2.880 17.088 1.00 90.81 100 HIS A O 1
ATOM 818 N N . HIS A 1 101 ? -5.776 1.394 17.769 1.00 90.31 101 HIS A N 1
ATOM 819 C CA . HIS A 1 101 ? -6.573 0.237 17.367 1.00 90.31 101 HIS A CA 1
ATOM 820 C C . HIS A 1 101 ? -7.983 0.268 17.984 1.00 90.31 101 HIS A C 1
ATOM 822 O O . HIS A 1 101 ? -8.942 -0.154 17.351 1.00 90.31 101 HIS A O 1
ATOM 828 N N . LYS A 1 102 ? -8.135 0.817 19.195 1.00 88.25 102 LYS A N 1
ATOM 829 C CA . LYS A 1 102 ? -9.421 0.904 19.904 1.00 88.25 102 LYS A CA 1
ATOM 830 C C . LYS A 1 102 ? -10.460 1.774 19.198 1.00 88.25 102 LYS A C 1
ATOM 832 O O . LYS A 1 102 ? -11.644 1.547 19.411 1.00 88.25 102 LYS A O 1
ATOM 837 N N . ASP A 1 103 ? -10.034 2.708 18.351 1.00 86.62 103 ASP A N 1
ATOM 838 C CA . ASP A 1 103 ? -10.941 3.592 17.616 1.00 86.62 103 ASP A CA 1
ATOM 839 C C . ASP A 1 103 ? -11.634 2.865 16.453 1.00 86.62 103 ASP A C 1
ATOM 841 O O . ASP A 1 103 ? -12.656 3.321 15.946 1.00 86.62 103 ASP A O 1
ATOM 845 N N . PHE A 1 104 ? -11.104 1.713 16.032 1.00 88.25 104 PHE A N 1
ATOM 846 C CA . PHE A 1 104 ? -11.658 0.936 14.929 1.00 88.25 104 PHE A CA 1
ATOM 847 C C . PHE A 1 104 ? -12.828 0.064 15.379 1.00 88.25 104 PHE A C 1
ATOM 849 O O . PHE A 1 104 ? -12.771 -0.601 16.415 1.00 88.25 104 PHE A O 1
ATOM 856 N N . GLU A 1 105 ? -13.852 -0.040 14.530 1.00 81.75 105 GLU A N 1
ATOM 857 C CA . GLU A 1 105 ? -15.072 -0.830 14.762 1.00 81.75 105 GLU A CA 1
ATOM 858 C C . GLU A 1 105 ? -14.796 -2.277 15.190 1.00 81.75 105 GLU A C 1
ATOM 860 O O . GLU A 1 105 ? -15.568 -2.881 15.933 1.00 81.75 105 GLU A O 1
ATOM 865 N N . VAL A 1 106 ? -13.690 -2.863 14.719 1.00 79.88 106 VAL A N 1
ATOM 866 C CA . VAL A 1 106 ? -13.334 -4.245 15.062 1.00 79.88 106 VAL A CA 1
ATOM 867 C C . VAL A 1 106 ? -13.031 -4.423 16.553 1.00 79.88 106 VAL A C 1
ATOM 869 O O . VAL A 1 106 ? -13.249 -5.516 17.078 1.00 79.88 106 VAL A O 1
ATOM 872 N N . PHE A 1 107 ? -12.569 -3.363 17.221 1.00 78.19 107 PHE A N 1
ATOM 873 C CA . PHE A 1 107 ? -12.230 -3.333 18.644 1.00 78.19 107 PHE A CA 1
ATOM 874 C C . PHE A 1 107 ? -13.234 -2.517 19.472 1.00 78.19 107 PHE A C 1
ATOM 876 O O . PHE A 1 107 ? -13.369 -2.772 20.666 1.00 78.19 107 PHE A O 1
ATOM 883 N N . ASN A 1 108 ? -13.989 -1.612 18.844 1.00 71.25 108 ASN A N 1
ATOM 884 C CA . ASN A 1 108 ? -15.015 -0.783 19.478 1.00 71.25 108 ASN A CA 1
ATOM 885 C C . ASN A 1 108 ? -16.419 -1.428 19.465 1.00 71.25 108 ASN A C 1
ATOM 887 O O . ASN A 1 108 ? -17.426 -0.760 19.228 1.00 71.25 108 ASN A O 1
ATOM 891 N N . LYS A 1 109 ? -16.524 -2.747 19.694 1.00 59.81 109 LYS A N 1
ATOM 892 C CA . LYS A 1 109 ? -17.829 -3.423 19.848 1.00 59.81 109 LYS A CA 1
ATOM 893 C C . LYS A 1 109 ? -18.525 -2.934 21.131 1.00 59.81 109 LYS A C 1
ATOM 895 O O . LYS A 1 109 ? -18.482 -3.626 22.144 1.00 59.81 109 LYS A O 1
ATOM 900 N N . GLY A 1 110 ? -19.150 -1.757 21.112 1.00 57.41 110 GLY A N 1
ATOM 901 C CA . GLY A 1 110 ? -19.874 -1.255 22.281 1.00 57.41 110 GLY A CA 1
ATOM 902 C C . GLY A 1 110 ? -20.487 0.139 22.199 1.00 57.41 110 GLY A C 1
ATOM 903 O O . GLY A 1 110 ? -21.511 0.346 22.838 1.00 57.41 110 GLY A O 1
ATOM 904 N N . GLU A 1 111 ? -19.963 1.080 21.414 1.00 52.97 111 GLU A N 1
ATOM 905 C CA . GLU A 1 111 ? -20.538 2.433 21.378 1.00 52.97 111 GLU A CA 1
ATOM 906 C C . GLU A 1 111 ? -20.999 2.816 19.973 1.00 52.97 111 GLU A C 1
ATOM 908 O O . GLU A 1 111 ? -20.340 3.562 19.251 1.00 52.97 111 GLU A O 1
ATOM 913 N N . VAL A 1 112 ? -22.201 2.361 19.601 1.00 52.19 112 VAL A N 1
ATOM 914 C CA . VAL A 1 112 ? -23.006 3.087 18.611 1.00 52.19 112 VAL A CA 1
ATOM 915 C C . VAL A 1 112 ? -23.384 4.422 19.256 1.00 52.19 112 VAL A C 1
ATOM 917 O O . VAL A 1 112 ? -24.460 4.568 19.837 1.00 52.19 112 VAL A O 1
ATOM 920 N N . LYS A 1 113 ? -22.492 5.413 19.195 1.00 49.38 113 LYS A N 1
ATOM 921 C CA . LYS A 1 113 ? -22.891 6.802 19.420 1.00 49.38 113 LYS A CA 1
ATOM 922 C C . LYS A 1 113 ? -23.690 7.234 18.202 1.00 49.38 113 LYS A C 1
ATOM 924 O O . LYS A 1 113 ? -23.137 7.689 17.206 1.00 49.38 113 LYS A O 1
ATOM 929 N N . ILE A 1 114 ? -25.008 7.069 18.295 1.00 51.69 114 ILE A N 1
ATOM 930 C CA . ILE A 1 114 ? -25.945 7.835 17.478 1.00 51.69 114 ILE A CA 1
ATOM 931 C C . ILE A 1 114 ? -25.734 9.294 17.884 1.00 51.69 114 ILE A C 1
ATOM 933 O O . ILE A 1 114 ? -26.240 9.746 18.910 1.00 51.69 114 ILE A O 1
ATOM 937 N N . VAL A 1 115 ? -24.909 10.006 17.121 1.00 53.03 115 VAL A N 1
ATOM 938 C CA . VAL A 1 115 ? -24.823 11.460 17.213 1.00 53.03 115 VAL A CA 1
ATOM 939 C C . VAL A 1 115 ? -26.134 11.990 16.633 1.00 53.03 115 VAL A C 1
ATOM 941 O O . VAL A 1 115 ? -26.405 11.794 15.449 1.00 53.03 115 VAL A O 1
ATOM 944 N N . LYS A 1 116 ? -26.980 12.540 17.509 1.00 39.19 116 LYS A N 1
ATOM 945 C CA . LYS A 1 116 ? -28.158 13.335 17.140 1.00 39.19 116 LYS A CA 1
ATOM 946 C C . LYS A 1 116 ? -27.733 14.677 16.561 1.00 39.19 116 LYS A C 1
ATOM 948 O O . LYS A 1 116 ? -26.733 15.227 17.073 1.00 39.19 116 LYS A O 1
#

Secondary structure (DSSP, 8-state):
-HHHHHHHHTTTS--SS-HHHHTT-TTS-HHHHHHHHHHHHHHHHHHHHTT-HHHHHHHHHHHHHHHHHHHHHHHH-TT----HHHHHHHHHHHHHHHHTGGGSTTT-TT------